Protein AF-W4N8W8-F1 (afdb_monomer_lite)

Radius of gyration: 23.28 Å; chains: 1; bounding box: 46×25×73 Å

Sequence (102 aa):
MKEYFRYYTPVLVLMGISLLLFLAGAGLEILFKEVWNNITGLEMDDMGGYTFLFSAPLIMMGALSGFLLRRASLLLLIISGFVFCIMTLTRLYKRHRNRNGR

Foldseek 3Di:
DVVVCVVCVVLVVLLVQLVVLQVVLVVLLVVLVVVVVVLVPDDPDPVSVVCCVVVVVVSVVSNVSSVVSNVVSVVSNVVSVVVVVVVVVVVVVVVVVVVVVD

Organism: NCBI:txid1435051

pLDDT: mean 79.39, std 9.06, range [47.78, 90.31]

Secondary structure (DSSP, 8-state):
-HHHHHHHHHHHHHHHHHHHHHHHHHHHHHHHHHHHHHHHTS--SHHHHHHHHHHHHHHHHHHHHHHHHHHHHHHHHHHHHHHHHHHHHHHHHHHHHHHHT-

Structure (mmCIF, N/CA/C/O backbone):
data_AF-W4N8W8-F1
#
_entry.id   AF-W4N8W8-F1
#
loop_
_atom_site.group_PDB
_atom_site.id
_atom_site.type_symbol
_atom_site.label_atom_id
_atom_site.label_alt_id
_atom_site.label_comp_id
_atom_site.label_asym_id
_atom_site.label_entity_id
_atom_site.label_seq_id
_atom_site.pdbx_PDB_ins_code
_atom_site.Cartn_x
_atom_site.Cartn_y
_atom_site.Cartn_z
_atom_site.occupancy
_atom_site.B_iso_or_equiv
_atom_site.auth_seq_id
_atom_site.auth_comp_id
_atom_site.auth_asym_id
_atom_site.auth_atom_id
_atom_site.pdbx_PDB_model_num
ATOM 1 N N . MET A 1 1 ? -21.878 -15.364 20.191 1.00 51.84 1 MET A N 1
ATOM 2 C CA . MET A 1 1 ? -20.808 -15.227 19.168 1.00 51.84 1 MET A CA 1
ATOM 3 C C . MET A 1 1 ? -21.178 -14.308 17.996 1.00 51.84 1 MET A C 1
ATOM 5 O O . MET A 1 1 ? -20.332 -13.507 17.622 1.00 51.84 1 MET A O 1
ATOM 9 N N . LYS A 1 2 ? -22.405 -14.345 17.443 1.00 55.34 2 LYS A N 1
ATOM 10 C CA . LYS A 1 2 ? -22.806 -13.516 16.277 1.00 55.34 2 LYS A CA 1
ATOM 11 C C . LYS A 1 2 ? -22.628 -11.993 16.447 1.00 55.34 2 LYS A C 1
ATOM 13 O O . LYS A 1 2 ? -22.176 -11.338 15.514 1.00 55.34 2 LYS A O 1
ATOM 18 N N . GLU A 1 3 ? -22.912 -11.429 17.623 1.00 60.69 3 GLU A N 1
ATOM 19 C CA . GLU A 1 3 ? -22.753 -9.978 17.859 1.00 60.69 3 GLU A CA 1
ATOM 20 C C . GLU A 1 3 ? -21.293 -9.509 17.881 1.00 60.69 3 GLU A C 1
ATOM 22 O O . GLU A 1 3 ? -20.995 -8.382 17.493 1.00 60.69 3 GLU A O 1
ATOM 27 N N . TYR A 1 4 ? -20.364 -10.374 18.298 1.00 60.09 4 TYR A N 1
ATOM 28 C CA . TYR A 1 4 ? -18.936 -10.051 18.300 1.00 60.09 4 TYR A CA 1
ATOM 29 C C . TYR A 1 4 ? -18.415 -9.932 16.873 1.00 60.09 4 TYR A C 1
ATOM 31 O O . TYR A 1 4 ? -17.726 -8.967 16.554 1.00 60.09 4 TYR A O 1
ATOM 39 N N . PHE A 1 5 ? -18.803 -10.872 16.010 1.00 61.59 5 PHE A N 1
ATOM 40 C CA . PHE A 1 5 ? -18.374 -10.892 14.618 1.00 61.59 5 PHE A CA 1
ATOM 41 C C . PHE A 1 5 ? -18.802 -9.617 13.895 1.00 61.59 5 PHE A C 1
ATOM 43 O O . PHE A 1 5 ? -17.964 -8.932 13.319 1.00 61.59 5 PHE A O 1
ATOM 50 N N . ARG A 1 6 ? -20.078 -9.233 14.024 1.00 68.50 6 ARG A N 1
ATOM 51 C CA . ARG A 1 6 ? -20.644 -8.049 13.359 1.00 68.50 6 ARG A CA 1
ATOM 52 C C . ARG A 1 6 ? -19.987 -6.735 13.801 1.00 68.50 6 ARG A C 1
ATOM 54 O O . ARG A 1 6 ? -19.859 -5.820 12.999 1.00 68.50 6 ARG A O 1
ATOM 61 N N . TYR A 1 7 ? -19.533 -6.662 15.053 1.00 69.94 7 TYR A N 1
ATOM 62 C CA . TYR A 1 7 ? -18.902 -5.465 15.614 1.00 69.94 7 TYR A CA 1
ATOM 63 C C . TYR A 1 7 ? -17.435 -5.291 15.186 1.00 69.94 7 TYR A C 1
ATOM 65 O O . TYR A 1 7 ? -16.992 -4.167 14.976 1.00 69.94 7 TYR A O 1
ATOM 73 N N . TYR A 1 8 ? -16.687 -6.390 15.018 1.00 77.44 8 TYR A N 1
ATOM 74 C CA . TYR A 1 8 ? -15.294 -6.356 14.538 1.00 77.44 8 TYR A CA 1
ATOM 75 C C . TYR A 1 8 ? -15.161 -6.502 13.015 1.00 77.44 8 TYR A C 1
ATOM 77 O O . TYR A 1 8 ? -14.086 -6.250 12.478 1.00 77.44 8 TYR A O 1
ATOM 85 N N . THR A 1 9 ? -16.247 -6.849 12.311 1.00 81.69 9 THR A N 1
ATOM 86 C CA . THR A 1 9 ? -16.294 -6.908 10.838 1.00 81.69 9 THR A CA 1
ATOM 87 C C . THR A 1 9 ? -15.697 -5.658 10.173 1.00 81.69 9 THR A C 1
ATOM 89 O O . THR A 1 9 ? -14.838 -5.835 9.316 1.00 81.69 9 THR A O 1
ATOM 92 N N . PRO A 1 10 ? -16.047 -4.409 10.552 1.00 80.88 10 PRO A N 1
ATOM 93 C CA . PRO A 1 10 ? -15.467 -3.230 9.902 1.00 80.88 10 PRO A CA 1
ATOM 94 C C . PRO A 1 10 ? -13.949 -3.111 10.103 1.00 80.88 10 PRO A C 1
ATOM 96 O O . PRO A 1 10 ? -13.249 -2.701 9.185 1.00 80.88 10 PRO A O 1
ATOM 99 N N . VAL A 1 11 ? -13.420 -3.515 11.264 1.00 83.31 11 VAL A N 1
ATOM 100 C CA . VAL A 1 11 ? -11.971 -3.508 11.536 1.00 83.31 11 VAL A CA 1
ATOM 101 C C . VAL A 1 11 ? -11.257 -4.557 10.684 1.00 83.31 11 VAL A C 1
ATOM 103 O O . VAL A 1 11 ? -10.226 -4.265 10.087 1.00 83.31 11 VAL A O 1
ATOM 106 N N . LEU A 1 12 ? -11.829 -5.760 10.578 1.00 83.44 12 LEU A N 1
ATOM 107 C CA . LEU A 1 12 ? -11.312 -6.830 9.719 1.00 83.44 12 LEU A CA 1
ATOM 108 C C . LEU A 1 12 ? -11.323 -6.432 8.240 1.00 83.44 12 LEU A C 1
ATOM 110 O O . LEU A 1 12 ? -10.348 -6.677 7.535 1.00 83.44 12 LEU A O 1
ATOM 114 N N . VAL A 1 13 ? -12.392 -5.779 7.780 1.00 87.00 13 VAL A N 1
ATOM 115 C CA . VAL A 1 13 ? -12.491 -5.260 6.409 1.00 87.00 13 VAL A CA 1
ATOM 116 C C . VAL A 1 13 ? -11.441 -4.176 6.165 1.00 87.00 13 VAL A C 1
ATOM 118 O O . VAL A 1 13 ? -10.748 -4.233 5.156 1.00 87.00 13 VAL A O 1
ATOM 121 N N . LEU A 1 14 ? -11.257 -3.236 7.097 1.00 85.38 14 LEU A N 1
ATOM 122 C CA . LEU A 1 14 ? -10.220 -2.201 6.995 1.00 85.38 14 LEU A CA 1
ATOM 123 C C . LEU A 1 14 ? -8.806 -2.791 6.972 1.00 85.38 14 LEU A C 1
ATOM 125 O O . LEU A 1 14 ? -7.988 -2.355 6.165 1.00 85.38 14 LEU A O 1
ATOM 129 N N . MET A 1 15 ? -8.525 -3.800 7.803 1.00 86.12 15 MET A N 1
ATOM 130 C CA . MET A 1 15 ? -7.255 -4.527 7.745 1.00 86.12 15 MET A CA 1
ATOM 131 C C . MET A 1 15 ? -7.070 -5.232 6.401 1.00 86.12 15 MET A C 1
ATOM 133 O O . MET A 1 15 ? -5.991 -5.148 5.824 1.00 86.12 15 MET A O 1
ATOM 137 N N . GLY A 1 16 ? -8.111 -5.888 5.882 1.00 87.62 16 GLY A N 1
ATOM 138 C CA . GLY A 1 16 ? -8.066 -6.545 4.576 1.00 87.62 16 GLY A CA 1
ATOM 139 C C . GLY A 1 16 ? -7.789 -5.560 3.439 1.00 87.62 16 GLY A C 1
ATOM 140 O O . GLY A 1 16 ? -6.905 -5.796 2.621 1.00 87.62 16 GLY A O 1
ATOM 141 N N . ILE A 1 17 ? -8.483 -4.420 3.423 1.00 88.38 17 ILE A N 1
ATOM 142 C CA . ILE A 1 17 ? -8.264 -3.351 2.439 1.00 88.38 17 ILE A CA 1
ATOM 143 C C . ILE A 1 17 ? -6.846 -2.783 2.565 1.00 88.38 17 ILE A C 1
ATOM 145 O O . ILE A 1 17 ? -6.164 -2.623 1.557 1.00 88.38 17 ILE A O 1
ATOM 149 N N . SER A 1 18 ? -6.376 -2.516 3.788 1.00 87.62 18 SER A N 1
ATOM 150 C CA . SER A 1 18 ? -5.004 -2.057 4.037 1.00 87.62 18 SER A CA 1
ATOM 151 C C . SER A 1 18 ? -3.979 -3.053 3.486 1.00 87.62 18 SER A C 1
ATOM 153 O O . SER A 1 18 ? -3.069 -2.652 2.765 1.00 87.62 18 SER A O 1
ATOM 155 N N . LEU A 1 19 ? -4.169 -4.352 3.730 1.00 89.44 19 LEU A N 1
ATOM 156 C CA . LEU A 1 19 ? -3.284 -5.400 3.226 1.00 89.44 19 LEU A CA 1
ATOM 157 C C . LEU A 1 19 ? -3.268 -5.452 1.690 1.00 89.44 19 LEU A C 1
ATOM 159 O O . LEU A 1 19 ? -2.198 -5.538 1.095 1.00 89.44 19 LEU A O 1
ATOM 163 N N . LEU A 1 20 ? -4.436 -5.359 1.047 1.00 88.75 20 LEU A N 1
ATOM 164 C CA . LEU A 1 20 ? -4.544 -5.339 -0.415 1.00 88.75 20 LEU A CA 1
ATOM 165 C C . LEU A 1 20 ? -3.858 -4.112 -1.021 1.00 88.75 20 LEU A C 1
ATOM 167 O O . LEU A 1 20 ? -3.114 -4.246 -1.988 1.00 88.75 20 LEU A O 1
ATOM 171 N N . LEU A 1 21 ? -4.060 -2.930 -0.436 1.00 87.44 21 LEU A N 1
ATOM 172 C CA . LEU A 1 21 ? -3.400 -1.698 -0.874 1.00 87.44 21 LEU A CA 1
ATOM 173 C C . LEU A 1 21 ? -1.884 -1.766 -0.678 1.00 87.44 21 LEU A C 1
ATOM 175 O O . LEU A 1 21 ? -1.135 -1.310 -1.539 1.00 87.44 21 LEU A O 1
ATOM 179 N N . PHE A 1 22 ? -1.428 -2.358 0.427 1.00 88.62 22 PHE A N 1
ATOM 180 C CA . PHE A 1 22 ? -0.008 -2.575 0.680 1.00 88.62 22 PHE A CA 1
ATOM 181 C C . PHE A 1 22 ? 0.601 -3.519 -0.360 1.00 88.62 22 PHE A C 1
ATOM 183 O O . PHE A 1 22 ? 1.659 -3.220 -0.909 1.00 88.62 22 PHE A O 1
ATOM 190 N N . LEU A 1 23 ? -0.078 -4.629 -0.663 1.00 90.31 23 LEU A N 1
ATOM 191 C CA . LEU A 1 23 ? 0.376 -5.612 -1.644 1.00 90.31 23 LEU A CA 1
ATOM 192 C C . LEU A 1 23 ? 0.394 -5.024 -3.062 1.00 90.31 23 LEU A C 1
ATOM 194 O O . LEU A 1 23 ? 1.369 -5.206 -3.783 1.00 90.31 23 LEU A O 1
ATOM 198 N N . ALA A 1 24 ? -0.639 -4.263 -3.434 1.00 87.25 24 ALA A N 1
ATOM 199 C CA . ALA A 1 24 ? -0.695 -3.548 -4.705 1.00 87.25 24 ALA A CA 1
ATOM 200 C C . ALA A 1 24 ? 0.419 -2.495 -4.817 1.00 87.25 24 ALA A C 1
ATOM 202 O O . ALA A 1 24 ? 1.104 -2.435 -5.834 1.00 87.25 24 ALA A O 1
ATOM 203 N N . GLY A 1 25 ? 0.643 -1.704 -3.762 1.00 85.94 25 GLY A N 1
ATOM 204 C CA . GLY A 1 25 ? 1.714 -0.708 -3.719 1.00 85.94 25 GLY A CA 1
ATOM 205 C C . GLY A 1 25 ? 3.107 -1.333 -3.813 1.00 85.94 25 GLY A C 1
ATOM 206 O O . GLY A 1 25 ? 3.929 -0.878 -4.603 1.00 85.94 25 GLY A O 1
ATOM 207 N N . ALA A 1 26 ? 3.356 -2.416 -3.071 1.00 85.25 26 ALA A N 1
ATOM 208 C CA . ALA A 1 26 ? 4.617 -3.155 -3.128 1.00 85.25 26 ALA A CA 1
ATOM 209 C C . ALA A 1 26 ? 4.835 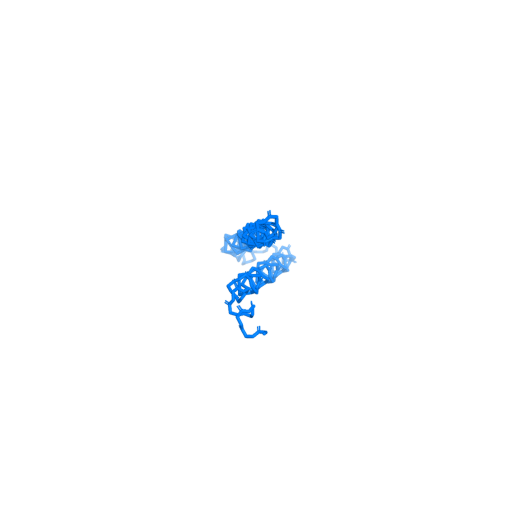-3.827 -4.495 1.00 85.25 26 ALA A C 1
ATOM 211 O O . ALA A 1 26 ? 5.941 -3.784 -5.028 1.00 85.25 26 ALA A O 1
ATOM 212 N N . GLY A 1 27 ? 3.784 -4.406 -5.084 1.00 87.31 27 GLY A N 1
ATOM 213 C CA . GLY A 1 27 ? 3.835 -4.991 -6.423 1.00 87.31 27 GLY A CA 1
ATOM 214 C C . GLY A 1 27 ? 4.152 -3.952 -7.498 1.00 87.31 27 GLY A C 1
ATOM 215 O O . GLY A 1 27 ? 5.006 -4.195 -8.344 1.00 87.31 27 GLY A O 1
ATOM 216 N N . LEU A 1 28 ? 3.535 -2.768 -7.418 1.00 86.69 28 LEU A N 1
ATOM 217 C CA . LEU A 1 28 ? 3.837 -1.632 -8.293 1.00 86.69 28 LEU A CA 1
ATOM 218 C C . LEU A 1 28 ? 5.286 -1.158 -8.143 1.00 86.69 28 LEU A C 1
ATOM 220 O O . LEU A 1 28 ? 5.959 -0.969 -9.151 1.00 86.69 28 LEU A O 1
ATOM 224 N N . GLU A 1 29 ? 5.788 -0.998 -6.914 1.00 83.31 29 GLU A N 1
ATOM 225 C CA . GLU A 1 29 ? 7.189 -0.615 -6.674 1.00 83.31 29 GLU A CA 1
ATOM 226 C C . GLU A 1 29 ? 8.171 -1.615 -7.306 1.00 83.31 29 GLU A C 1
ATOM 228 O O . GLU A 1 29 ? 9.139 -1.196 -7.940 1.00 83.31 29 GLU A O 1
ATOM 233 N N . ILE A 1 30 ? 7.925 -2.923 -7.165 1.00 86.19 30 ILE A N 1
ATOM 234 C CA . ILE A 1 30 ? 8.778 -3.972 -7.748 1.00 86.19 30 ILE A CA 1
ATOM 235 C C . ILE A 1 30 ? 8.707 -3.936 -9.275 1.00 86.19 30 ILE A C 1
ATOM 237 O O . ILE A 1 30 ? 9.750 -3.874 -9.923 1.00 86.19 30 ILE A O 1
ATOM 241 N N . LEU A 1 31 ? 7.496 -3.909 -9.839 1.00 86.56 31 LEU A N 1
ATOM 242 C CA . LEU A 1 31 ? 7.274 -3.899 -11.284 1.00 86.56 31 LEU A CA 1
ATOM 243 C C . LEU A 1 31 ? 7.966 -2.699 -11.936 1.00 86.56 31 LEU A C 1
ATOM 245 O O . LEU A 1 31 ? 8.716 -2.854 -12.893 1.00 86.56 31 LEU A O 1
ATOM 249 N N . PHE A 1 32 ? 7.769 -1.496 -11.395 1.00 83.94 32 PHE A N 1
ATOM 250 C CA . PHE A 1 32 ? 8.377 -0.292 -11.955 1.00 83.94 32 PHE A CA 1
ATOM 251 C C . PHE A 1 32 ? 9.889 -0.239 -11.755 1.00 83.94 32 PHE A C 1
ATOM 253 O O . PHE A 1 32 ? 10.589 0.280 -12.622 1.00 83.94 32 PHE A O 1
ATOM 260 N N . LYS A 1 33 ? 10.412 -0.807 -10.665 1.00 83.56 33 LYS A N 1
ATOM 261 C CA . LYS A 1 33 ? 11.857 -0.944 -10.466 1.00 83.56 33 LYS A CA 1
ATOM 262 C C . LYS A 1 33 ? 12.482 -1.902 -11.480 1.00 83.56 33 LYS A C 1
ATOM 264 O O . LYS A 1 33 ? 13.564 -1.624 -11.986 1.00 83.56 33 LYS A O 1
ATOM 269 N N . GLU A 1 34 ? 11.810 -3.004 -11.788 1.00 85.19 34 GLU A N 1
ATOM 270 C CA . GLU A 1 34 ? 12.265 -3.980 -12.778 1.00 85.19 34 GLU A CA 1
ATOM 271 C C . GLU A 1 34 ? 12.189 -3.419 -14.203 1.00 85.19 34 GLU A C 1
ATOM 273 O O . GLU A 1 34 ? 13.160 -3.504 -14.954 1.00 85.19 34 GLU A O 1
ATOM 278 N N . VAL A 1 35 ? 11.088 -2.740 -14.541 1.00 83.25 35 VAL A N 1
ATOM 279 C CA . VAL A 1 35 ? 10.945 -2.025 -15.816 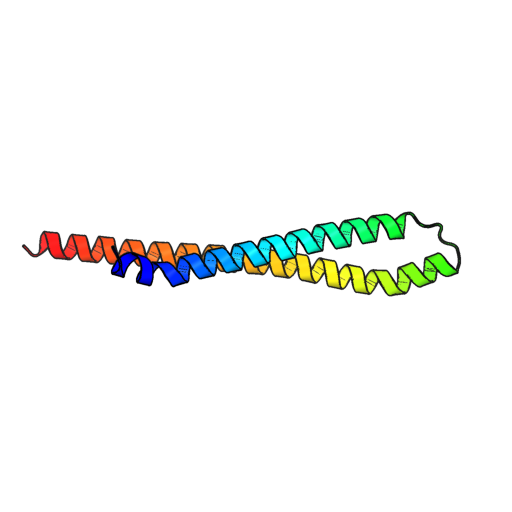1.00 83.25 35 VAL A CA 1
ATOM 280 C C . VAL A 1 35 ? 12.020 -0.944 -15.948 1.00 83.25 35 VAL A C 1
ATOM 282 O O . VAL A 1 35 ? 12.654 -0.856 -16.994 1.00 83.25 35 VAL A O 1
ATOM 285 N N . TRP A 1 36 ? 12.287 -0.164 -14.896 1.00 80.50 36 TRP A N 1
ATOM 286 C CA . TRP A 1 36 ? 13.371 0.821 -14.904 1.00 80.50 36 TRP A CA 1
ATOM 287 C C . TRP A 1 36 ? 14.723 0.173 -15.207 1.00 80.50 36 TRP A C 1
ATOM 289 O O . TRP A 1 36 ? 15.429 0.630 -16.100 1.00 80.50 36 TRP A O 1
ATOM 299 N N . ASN A 1 37 ? 15.047 -0.917 -14.508 1.00 82.19 37 ASN A N 1
ATOM 300 C CA . ASN A 1 37 ? 16.318 -1.616 -14.662 1.00 82.19 37 ASN A CA 1
ATOM 301 C C . ASN A 1 37 ? 16.512 -2.162 -16.088 1.00 82.19 37 ASN A C 1
ATOM 303 O O . ASN A 1 37 ? 17.605 -2.060 -16.644 1.00 82.19 37 ASN A O 1
ATOM 307 N N . ASN A 1 38 ? 15.439 -2.678 -16.697 1.00 81.50 38 ASN A N 1
ATOM 308 C CA . ASN A 1 38 ? 15.451 -3.142 -18.085 1.00 81.50 38 ASN A CA 1
ATOM 309 C C . ASN A 1 38 ? 15.684 -2.002 -19.082 1.00 81.50 38 ASN A C 1
ATOM 311 O O . ASN A 1 38 ? 16.455 -2.173 -20.019 1.00 81.50 38 ASN A O 1
ATOM 315 N N . ILE A 1 39 ? 15.058 -0.837 -18.885 1.00 75.50 39 ILE A N 1
ATOM 316 C CA . ILE A 1 39 ? 15.220 0.293 -19.814 1.00 75.50 39 ILE A CA 1
ATOM 317 C C . ILE A 1 39 ? 16.601 0.943 -19.653 1.00 75.50 39 ILE A C 1
ATOM 319 O O . ILE A 1 39 ? 17.213 1.317 -20.647 1.00 75.50 39 ILE A O 1
ATOM 323 N N . THR A 1 40 ? 17.143 1.030 -18.434 1.00 71.50 40 THR A N 1
ATOM 324 C CA . THR A 1 40 ? 18.504 1.556 -18.213 1.00 71.50 40 THR A CA 1
ATOM 325 C C . THR A 1 40 ? 19.614 0.665 -18.771 1.00 71.50 40 THR A C 1
ATOM 327 O O . THR A 1 40 ? 20.740 1.132 -18.905 1.00 71.50 40 THR A O 1
ATOM 330 N N . GLY A 1 41 ? 19.318 -0.607 -19.053 1.00 72.62 41 GLY A N 1
ATOM 331 C CA . GLY A 1 41 ? 20.266 -1.555 -19.641 1.00 72.62 41 GLY A CA 1
ATOM 332 C C . GLY A 1 41 ? 20.314 -1.544 -21.172 1.00 72.62 41 GLY A C 1
ATOM 333 O O . GLY A 1 41 ? 21.116 -2.279 -21.740 1.00 72.62 41 GLY A O 1
ATOM 334 N N . LEU A 1 42 ? 19.461 -0.758 -21.836 1.00 69.12 42 LEU A N 1
ATOM 335 C CA . LEU A 1 42 ? 19.453 -0.627 -23.295 1.00 69.12 42 LEU A CA 1
ATOM 336 C C . LEU A 1 42 ? 20.590 0.293 -23.763 1.00 69.12 42 LEU A C 1
ATOM 338 O O . LEU A 1 42 ? 20.927 1.266 -23.083 1.00 69.12 42 LEU A O 1
ATOM 342 N N . GLU A 1 43 ? 21.172 -0.007 -24.928 1.00 66.94 43 GLU A N 1
ATOM 343 C CA . GLU A 1 43 ? 22.103 0.912 -25.586 1.00 66.94 43 GLU A CA 1
ATOM 344 C C . GLU A 1 43 ? 21.389 2.246 -25.885 1.00 66.94 43 GLU A C 1
ATOM 346 O O . GLU A 1 43 ? 20.197 2.306 -26.198 1.00 66.94 43 GLU A O 1
ATOM 351 N N . MET A 1 44 ? 22.113 3.347 -25.670 1.00 67.31 44 MET A N 1
ATOM 352 C CA . MET A 1 44 ? 21.615 4.715 -25.849 1.00 67.31 44 MET A CA 1
ATOM 353 C C . MET A 1 44 ? 21.862 5.184 -27.285 1.00 67.31 44 MET A C 1
ATOM 355 O O . MET A 1 44 ? 22.490 6.210 -27.528 1.00 67.31 44 MET A O 1
ATOM 359 N N . ASP A 1 45 ? 21.405 4.400 -28.246 1.00 68.69 45 ASP A N 1
ATOM 360 C CA . ASP A 1 45 ? 21.226 4.799 -29.633 1.00 68.69 45 ASP A CA 1
ATOM 361 C C . ASP A 1 45 ? 19.954 5.658 -29.769 1.00 68.69 45 ASP A C 1
ATOM 363 O O . ASP A 1 45 ? 19.113 5.694 -28.866 1.00 68.69 45 ASP A O 1
ATOM 367 N N . ASP A 1 46 ? 19.814 6.405 -30.872 1.00 67.19 46 ASP A N 1
ATOM 368 C CA . ASP A 1 46 ? 18.791 7.458 -31.014 1.00 67.19 46 ASP A CA 1
ATOM 369 C C . ASP A 1 46 ? 17.376 6.974 -30.640 1.00 67.19 46 ASP A C 1
ATOM 371 O O . ASP A 1 46 ? 16.633 7.687 -29.967 1.00 67.19 46 ASP A O 1
ATOM 375 N N . MET A 1 47 ? 17.013 5.729 -30.978 1.00 66.31 47 MET A N 1
ATOM 376 C CA . MET A 1 47 ? 15.729 5.135 -30.579 1.00 66.31 47 MET A CA 1
ATOM 377 C C . MET A 1 47 ? 15.639 4.795 -29.081 1.00 66.31 47 MET A C 1
ATOM 379 O O . MET A 1 47 ? 14.591 5.022 -28.467 1.00 66.31 47 MET A O 1
ATOM 383 N N . GLY A 1 48 ? 16.713 4.300 -28.462 1.00 68.19 48 GLY A N 1
ATOM 384 C CA . GLY A 1 48 ? 16.784 4.030 -27.022 1.00 68.19 48 GLY A CA 1
ATOM 385 C C . GLY A 1 48 ? 16.610 5.299 -26.181 1.00 68.19 48 GLY A C 1
ATOM 386 O O . GLY A 1 48 ? 15.844 5.305 -25.212 1.00 68.19 48 GLY A O 1
ATOM 387 N N . GLY A 1 49 ? 17.207 6.413 -26.622 1.00 73.56 49 GLY A N 1
ATOM 388 C CA . GLY A 1 49 ? 17.094 7.719 -25.965 1.00 73.56 49 GLY A CA 1
ATOM 389 C C . GLY A 1 49 ? 15.664 8.276 -25.938 1.00 73.56 49 GLY A C 1
ATOM 390 O O . GLY A 1 49 ? 15.196 8.736 -24.892 1.00 73.56 49 GLY A O 1
ATOM 391 N N . TYR A 1 50 ? 14.924 8.181 -27.052 1.00 73.75 50 TYR A N 1
ATOM 392 C CA . TYR A 1 50 ? 13.507 8.576 -27.081 1.00 73.75 50 TYR A CA 1
ATOM 393 C C . TYR A 1 50 ? 12.649 7.684 -26.189 1.00 73.75 50 TYR A C 1
ATOM 395 O O . TYR A 1 50 ? 11.795 8.180 -25.453 1.00 73.75 50 TYR A O 1
ATOM 403 N N . THR A 1 51 ? 12.893 6.374 -26.219 1.00 71.31 51 THR A N 1
ATOM 404 C CA . THR A 1 51 ? 12.131 5.425 -25.404 1.00 71.31 51 THR A CA 1
ATOM 405 C C . THR A 1 51 ? 12.291 5.755 -23.919 1.00 71.31 51 THR A C 1
ATOM 407 O O . THR A 1 51 ? 11.288 5.858 -23.217 1.00 71.31 51 THR A O 1
ATOM 410 N N . PHE A 1 52 ? 13.516 6.059 -23.474 1.00 75.56 52 PHE A N 1
ATOM 411 C CA . PHE A 1 52 ? 13.811 6.491 -22.107 1.00 75.56 52 PHE A CA 1
ATOM 412 C C . PHE A 1 52 ? 13.121 7.813 -21.728 1.00 75.56 52 PHE A C 1
ATOM 414 O O . PHE 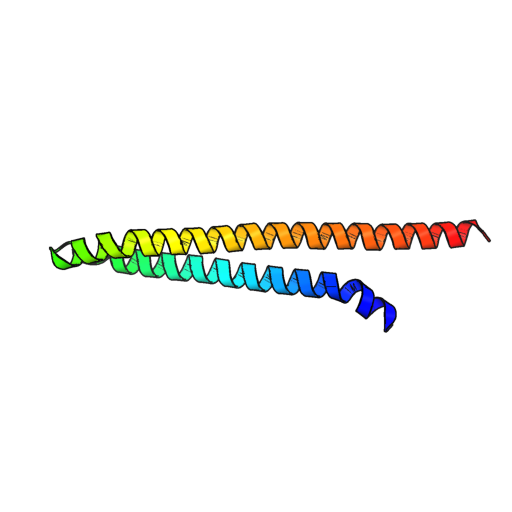A 1 52 ? 12.528 7.913 -20.653 1.00 75.56 52 PHE A O 1
ATOM 421 N N . LEU A 1 53 ? 13.140 8.820 -22.610 1.00 79.25 53 LEU A N 1
ATOM 422 C CA . LEU A 1 53 ? 12.523 10.134 -22.367 1.00 79.25 53 LEU A CA 1
ATOM 423 C C . LEU A 1 53 ? 11.006 10.063 -22.147 1.00 79.25 53 LEU A C 1
ATOM 425 O O . LEU A 1 53 ? 10.477 10.785 -21.301 1.00 79.25 53 LEU A O 1
ATOM 429 N N . PHE A 1 54 ? 10.304 9.199 -22.884 1.00 79.00 54 PHE A N 1
ATOM 430 C CA . PHE A 1 54 ? 8.851 9.047 -22.756 1.00 79.00 54 PHE A CA 1
ATOM 431 C C . PHE A 1 54 ? 8.445 8.034 -21.679 1.00 79.00 54 PHE A C 1
ATOM 433 O O . PHE A 1 54 ? 7.407 8.210 -21.035 1.00 79.00 54 PHE A O 1
ATOM 440 N N . SER A 1 55 ? 9.249 6.995 -21.435 1.00 78.19 55 SER A N 1
ATOM 441 C CA . SER A 1 55 ? 8.946 5.980 -20.422 1.00 78.19 55 SER A CA 1
ATOM 442 C C . SER A 1 55 ? 9.308 6.431 -19.008 1.00 78.19 55 SER A C 1
ATOM 444 O O . SER A 1 55 ? 8.608 6.069 -18.063 1.00 78.19 55 SER A O 1
ATOM 446 N N . ALA A 1 56 ? 10.364 7.233 -18.831 1.00 79.56 56 ALA A N 1
ATOM 447 C CA . ALA A 1 56 ? 10.826 7.661 -17.512 1.00 79.56 56 ALA A CA 1
ATOM 448 C C . ALA A 1 56 ? 9.765 8.437 -16.704 1.00 79.56 56 ALA A C 1
ATOM 450 O O . ALA A 1 56 ? 9.562 8.090 -15.538 1.00 79.56 56 ALA A O 1
ATOM 451 N N . PRO A 1 57 ? 9.016 9.406 -17.273 1.00 82.69 57 PRO A N 1
ATOM 452 C CA . PRO A 1 57 ? 7.918 10.062 -16.564 1.00 82.69 57 PRO A CA 1
ATOM 453 C C . PRO A 1 57 ? 6.817 9.078 -16.162 1.00 82.69 57 PRO A C 1
ATOM 455 O O . PRO A 1 57 ? 6.296 9.155 -15.050 1.00 82.69 57 PRO A O 1
ATOM 458 N N . LEU A 1 58 ? 6.488 8.127 -17.041 1.00 83.06 58 LEU A N 1
ATOM 459 C CA . LEU A 1 58 ? 5.463 7.115 -16.791 1.00 83.06 58 LEU A CA 1
ATOM 460 C C . LEU A 1 58 ? 5.869 6.184 -15.638 1.00 83.06 58 LEU A C 1
ATOM 462 O O . LEU A 1 58 ? 5.072 5.908 -14.743 1.00 83.06 58 LEU A O 1
ATOM 466 N N . ILE A 1 59 ? 7.132 5.754 -15.627 1.00 82.94 59 ILE A N 1
ATOM 467 C CA . ILE A 1 59 ? 7.715 4.917 -14.575 1.00 82.94 59 ILE A CA 1
ATOM 468 C C . ILE A 1 59 ? 7.803 5.678 -13.256 1.00 82.94 59 ILE A C 1
ATOM 470 O O . ILE A 1 59 ? 7.473 5.128 -12.208 1.00 82.94 59 ILE A O 1
ATOM 474 N N . MET A 1 60 ? 8.189 6.954 -13.295 1.00 83.44 60 MET A N 1
ATOM 475 C CA . MET A 1 60 ? 8.250 7.806 -12.110 1.00 83.44 60 MET A CA 1
ATOM 476 C C . MET A 1 60 ? 6.861 8.003 -11.492 1.00 83.44 60 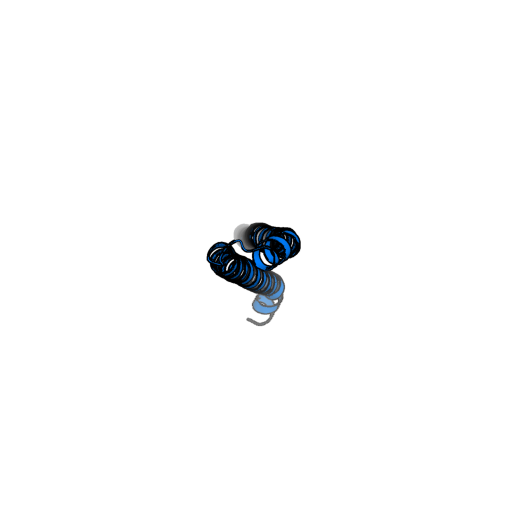MET A C 1
ATOM 478 O O . MET A 1 60 ? 6.708 7.867 -10.278 1.00 83.44 60 MET A O 1
ATOM 482 N N . MET A 1 61 ? 5.833 8.249 -12.310 1.00 85.88 61 MET A N 1
ATOM 483 C CA . MET A 1 61 ? 4.441 8.316 -11.848 1.00 85.88 61 MET A CA 1
ATOM 484 C C . MET A 1 61 ? 3.974 6.977 -11.268 1.00 85.88 61 MET A C 1
ATOM 486 O O . MET A 1 61 ? 3.331 6.940 -10.217 1.00 85.88 61 MET A O 1
ATOM 490 N N . GLY A 1 62 ? 4.358 5.873 -11.908 1.00 83.12 62 GLY A N 1
ATOM 491 C CA . GLY A 1 62 ? 4.132 4.519 -11.421 1.00 83.12 62 GLY A CA 1
ATOM 492 C C . GLY A 1 62 ? 4.734 4.262 -10.039 1.00 83.12 62 GLY A C 1
ATOM 493 O O . GLY A 1 62 ? 4.026 3.860 -9.114 1.00 83.12 62 GLY A O 1
ATOM 494 N N . ALA A 1 63 ? 6.016 4.572 -9.861 1.00 82.56 63 ALA A N 1
ATOM 495 C CA . ALA A 1 63 ? 6.717 4.431 -8.589 1.00 82.56 63 ALA A CA 1
ATOM 496 C C . ALA A 1 63 ? 6.121 5.333 -7.493 1.00 82.56 63 ALA A C 1
ATOM 498 O O . ALA A 1 63 ? 5.915 4.881 -6.366 1.00 82.56 63 ALA A O 1
ATOM 499 N N . LEU A 1 64 ? 5.768 6.582 -7.825 1.00 86.38 64 LEU A N 1
ATOM 500 C CA . LEU A 1 64 ? 5.076 7.494 -6.908 1.00 86.38 64 LEU A CA 1
ATOM 501 C C . LEU A 1 64 ? 3.721 6.933 -6.468 1.00 86.38 64 LEU A C 1
ATOM 503 O O . LEU A 1 64 ? 3.390 6.991 -5.283 1.00 86.38 64 LEU A O 1
ATOM 507 N N . SER A 1 65 ? 2.953 6.352 -7.392 1.00 84.50 65 SER A N 1
ATOM 508 C CA . SER A 1 65 ? 1.669 5.727 -7.067 1.00 84.50 65 SER A CA 1
ATOM 509 C C . SER A 1 65 ? 1.836 4.536 -6.114 1.00 84.50 65 SER A C 1
ATOM 511 O O . SER A 1 65 ? 1.105 4.443 -5.125 1.00 84.50 65 SER A O 1
ATOM 513 N N . GLY A 1 66 ? 2.849 3.688 -6.333 1.00 84.69 66 GLY A N 1
ATOM 514 C CA . GLY A 1 66 ? 3.184 2.571 -5.446 1.00 84.69 66 GLY A CA 1
ATOM 515 C C . GLY A 1 66 ? 3.572 3.041 -4.042 1.00 84.69 66 GLY A C 1
ATOM 516 O O . GLY A 1 66 ? 3.033 2.551 -3.044 1.00 84.69 66 GLY A O 1
ATOM 517 N N . PHE A 1 67 ? 4.416 4.073 -3.957 1.00 84.38 67 PHE A N 1
ATOM 518 C CA . PHE A 1 67 ? 4.815 4.681 -2.689 1.00 84.38 67 PHE A CA 1
ATOM 519 C C . PHE A 1 67 ? 3.623 5.284 -1.929 1.00 84.38 67 PHE A C 1
ATOM 521 O O . PHE A 1 67 ? 3.474 5.074 -0.721 1.00 84.38 67 PHE A O 1
ATOM 528 N N . LEU A 1 68 ? 2.739 6.005 -2.627 1.00 88.31 68 LEU A N 1
ATOM 529 C CA . LEU A 1 68 ? 1.527 6.590 -2.049 1.00 88.31 68 LEU A CA 1
ATOM 530 C C . LEU A 1 68 ? 0.563 5.513 -1.538 1.00 88.31 68 LEU A C 1
ATOM 532 O O . LEU A 1 68 ? 0.077 5.626 -0.413 1.00 88.31 68 LEU A O 1
ATOM 536 N N . LEU A 1 69 ? 0.337 4.445 -2.309 1.00 85.81 69 LEU A N 1
ATOM 537 C CA . LEU A 1 69 ? -0.474 3.291 -1.900 1.00 85.81 69 LEU A CA 1
ATOM 538 C C . LEU A 1 69 ? 0.078 2.640 -0.629 1.00 85.81 69 LEU A C 1
ATOM 540 O O . LEU A 1 69 ? -0.666 2.353 0.314 1.00 85.81 69 LEU A O 1
ATOM 544 N N . ARG A 1 70 ? 1.401 2.478 -0.551 1.00 83.94 70 ARG A N 1
ATOM 545 C CA . ARG A 1 70 ? 2.072 1.923 0.623 1.00 83.94 70 ARG A CA 1
ATOM 546 C C . ARG A 1 70 ? 1.932 2.834 1.843 1.00 83.94 70 ARG A C 1
ATOM 548 O O . ARG A 1 70 ? 1.591 2.359 2.924 1.00 83.94 70 ARG A O 1
ATOM 555 N N . ARG A 1 71 ? 2.104 4.148 1.691 1.00 85.38 71 ARG A N 1
ATOM 556 C CA . ARG A 1 71 ? 1.879 5.120 2.779 1.00 85.38 71 ARG A CA 1
ATOM 557 C C . ARG A 1 71 ? 0.421 5.128 3.243 1.00 85.38 71 ARG A C 1
ATOM 559 O O . ARG A 1 71 ? 0.168 5.090 4.446 1.00 85.38 71 ARG A O 1
ATOM 566 N N . ALA A 1 72 ? -0.525 5.121 2.308 1.00 83.81 72 ALA A N 1
ATOM 567 C CA . ALA A 1 72 ? -1.953 5.097 2.601 1.00 83.81 72 ALA A CA 1
ATOM 568 C C . ALA A 1 72 ? -2.363 3.813 3.338 1.00 83.81 72 ALA A C 1
ATOM 570 O O . ALA A 1 72 ? -3.090 3.878 4.329 1.00 83.81 72 ALA A O 1
ATOM 571 N N . SER A 1 73 ? -1.847 2.653 2.918 1.00 87.31 73 SER A N 1
ATOM 572 C CA . SER A 1 73 ? -2.114 1.380 3.596 1.00 87.31 73 SER A CA 1
ATOM 573 C C . SER A 1 73 ? -1.628 1.373 5.046 1.00 87.31 73 SER A C 1
ATOM 575 O O . SER A 1 73 ? -2.372 0.940 5.927 1.00 87.31 73 SER A O 1
ATOM 577 N N . LEU A 1 74 ? -0.438 1.919 5.320 1.00 85.19 74 LEU A N 1
ATOM 578 C CA . LEU A 1 74 ? 0.097 2.048 6.678 1.00 85.19 74 LEU A CA 1
ATOM 579 C C . LEU A 1 74 ? -0.765 2.971 7.545 1.00 85.19 74 LEU A C 1
ATOM 581 O O . LEU A 1 74 ? -1.056 2.633 8.690 1.00 85.19 74 LEU A O 1
ATOM 585 N N . LEU A 1 75 ? -1.217 4.106 7.002 1.00 87.12 75 LEU A N 1
ATOM 586 C CA . LEU A 1 75 ? -2.126 5.010 7.714 1.0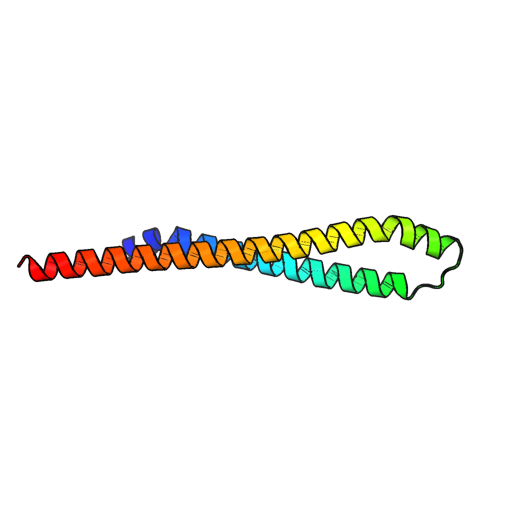0 87.12 75 LEU A CA 1
ATOM 587 C C . LEU A 1 75 ? -3.447 4.314 8.059 1.00 87.12 75 LEU A C 1
ATOM 589 O O . LEU A 1 75 ? -3.896 4.378 9.203 1.00 87.12 75 LEU A O 1
ATOM 593 N N . LEU A 1 76 ? -4.035 3.590 7.103 1.00 84.56 76 LEU A N 1
ATOM 594 C CA . LEU A 1 76 ? -5.247 2.801 7.330 1.00 84.56 76 LEU A CA 1
ATOM 595 C C . LEU A 1 76 ? -5.036 1.717 8.392 1.00 84.56 76 LEU A C 1
ATOM 597 O O . LEU A 1 76 ? -5.914 1.506 9.229 1.00 84.56 76 LEU A O 1
ATOM 601 N N . LEU A 1 77 ? -3.868 1.071 8.405 1.00 86.25 77 LEU A N 1
ATOM 602 C CA . LEU A 1 77 ? -3.522 0.067 9.407 1.00 86.25 77 LEU A CA 1
ATOM 603 C C . LEU A 1 77 ? -3.486 0.684 10.812 1.00 86.25 77 LEU A C 1
ATOM 605 O O . LEU A 1 77 ? -4.124 0.161 11.725 1.00 86.25 77 LEU A O 1
ATOM 609 N N . ILE A 1 78 ? -2.807 1.824 10.972 1.00 85.50 78 ILE A N 1
ATOM 610 C CA . ILE A 1 78 ? -2.714 2.550 12.248 1.00 85.50 78 ILE A CA 1
ATOM 611 C C . ILE A 1 78 ? -4.107 2.957 12.734 1.00 85.50 78 ILE A C 1
ATOM 613 O O . ILE A 1 78 ? -4.454 2.706 13.889 1.00 85.50 78 ILE A O 1
ATOM 617 N N . ILE A 1 79 ? -4.931 3.524 11.849 1.00 85.69 79 ILE A N 1
ATOM 618 C CA . ILE A 1 79 ? -6.306 3.921 12.175 1.00 85.69 79 ILE A CA 1
ATOM 619 C C . ILE A 1 79 ? -7.123 2.699 12.608 1.00 85.69 79 ILE A C 1
ATOM 621 O O . ILE A 1 79 ? -7.807 2.749 13.630 1.00 85.69 79 ILE A O 1
ATOM 625 N N . SER A 1 80 ? -7.018 1.581 11.884 1.00 83.88 80 SER A N 1
ATOM 626 C CA . SER A 1 80 ? -7.737 0.348 12.224 1.00 83.88 80 SER A CA 1
ATOM 627 C C . SER A 1 80 ? -7.344 -0.186 13.608 1.00 83.88 80 SER A C 1
ATOM 629 O O . SER A 1 80 ? -8.214 -0.561 14.397 1.00 83.88 80 SER A O 1
ATOM 631 N N . GLY A 1 81 ? -6.051 -0.135 13.948 1.00 83.94 81 GLY A N 1
ATOM 632 C CA . GLY A 1 81 ? -5.534 -0.535 15.255 1.00 83.94 81 GLY A CA 1
ATOM 633 C C . GLY A 1 81 ? -5.991 0.396 16.377 1.00 83.94 81 GLY A C 1
ATOM 634 O O . GLY A 1 81 ? -6.372 -0.069 17.453 1.00 83.94 81 GLY A O 1
ATOM 635 N N . PHE A 1 82 ? -6.034 1.704 16.120 1.00 84.88 82 PHE A N 1
ATOM 636 C CA . PHE A 1 82 ? -6.524 2.688 17.083 1.00 84.88 82 PHE A CA 1
ATOM 637 C C . PHE A 1 82 ? -8.017 2.499 17.381 1.00 84.88 82 PHE A C 1
ATOM 639 O O . PHE A 1 82 ? -8.419 2.439 18.544 1.00 84.88 82 PHE A O 1
ATOM 646 N N . VAL A 1 83 ? -8.834 2.307 16.339 1.00 84.12 83 VAL A N 1
ATOM 647 C CA . VAL A 1 83 ? -10.268 2.001 16.474 1.00 84.12 83 VAL A CA 1
ATOM 648 C C . VAL A 1 83 ? -10.474 0.701 17.250 1.00 84.12 83 VAL A C 1
ATOM 650 O O . VAL A 1 83 ? -11.311 0.652 18.154 1.00 84.12 83 VAL A O 1
ATOM 653 N N . PHE A 1 84 ? -9.685 -0.336 16.955 1.00 84.50 84 PHE A N 1
ATOM 654 C CA . PHE A 1 84 ? -9.733 -1.594 17.694 1.00 84.50 84 PHE A CA 1
ATOM 655 C C . PHE A 1 84 ? -9.428 -1.395 19.184 1.00 84.50 84 PHE A C 1
ATOM 657 O O . PHE A 1 84 ? -10.175 -1.898 20.022 1.00 84.50 84 PHE A O 1
ATOM 664 N N . CYS A 1 85 ? -8.385 -0.623 19.510 1.00 83.38 85 CYS A N 1
ATOM 665 C CA . CYS A 1 85 ? -7.969 -0.333 20.883 1.00 83.38 85 CYS A CA 1
ATOM 666 C C . CYS A 1 85 ? -9.042 0.438 21.671 1.00 83.38 85 CYS A C 1
ATOM 668 O O . CYS A 1 85 ? -9.378 0.074 22.801 1.00 83.38 85 CYS A O 1
ATOM 670 N N . ILE A 1 86 ? -9.654 1.460 21.059 1.00 84.31 86 ILE A N 1
ATOM 671 C CA . ILE A 1 86 ? -10.779 2.183 21.670 1.00 84.31 86 ILE A CA 1
ATOM 672 C C . ILE A 1 86 ? -11.939 1.220 21.934 1.00 84.31 86 ILE A C 1
ATOM 674 O O . ILE A 1 86 ? -12.474 1.186 23.043 1.00 84.31 86 ILE A O 1
ATOM 678 N N . MET A 1 87 ? -12.306 0.394 20.948 1.00 83.50 87 MET A N 1
ATOM 679 C CA . MET A 1 87 ? -13.408 -0.560 21.090 1.00 83.50 87 MET A CA 1
ATOM 680 C C . MET A 1 87 ? -13.187 -1.559 22.236 1.00 83.50 87 MET A C 1
ATOM 682 O O . MET A 1 87 ? -14.129 -1.859 22.979 1.00 83.50 87 MET A O 1
ATOM 686 N N . THR A 1 88 ? -11.972 -2.087 22.407 1.00 83.62 88 THR A N 1
ATOM 687 C CA . THR A 1 88 ? -11.644 -2.989 23.522 1.00 83.62 88 THR A CA 1
ATOM 688 C C . THR A 1 88 ? -11.647 -2.268 24.866 1.00 83.62 88 THR A C 1
ATOM 690 O O . THR A 1 88 ? -12.217 -2.805 25.821 1.00 83.62 88 THR A O 1
ATOM 693 N N . LEU A 1 89 ? -11.112 -1.047 24.949 1.00 84.81 89 LEU A N 1
ATOM 694 C CA . LEU A 1 89 ? -11.126 -0.242 26.175 1.00 84.81 89 LEU A CA 1
ATOM 695 C C . LEU A 1 89 ? -12.545 0.108 26.628 1.00 84.81 89 LEU A C 1
ATOM 697 O O . LEU A 1 89 ? -12.881 -0.097 27.794 1.00 84.81 89 LEU A O 1
ATOM 701 N N . THR A 1 90 ? -13.419 0.557 25.720 1.00 83.56 90 THR A N 1
ATOM 702 C CA . THR A 1 90 ? -14.820 0.857 26.061 1.00 83.56 90 THR A CA 1
ATOM 703 C C . THR A 1 90 ? -15.533 -0.379 26.615 1.00 83.56 90 THR A C 1
ATOM 705 O O . THR A 1 90 ? -16.316 -0.284 27.564 1.00 83.56 90 THR A O 1
ATOM 708 N N . ARG A 1 91 ? -15.240 -1.569 26.071 1.00 79.88 91 ARG A N 1
ATOM 709 C CA . ARG A 1 91 ? -15.795 -2.833 26.575 1.00 79.88 91 ARG A CA 1
ATOM 710 C C . ARG A 1 91 ? -15.246 -3.211 27.944 1.00 79.88 91 ARG A C 1
ATOM 712 O O . ARG A 1 91 ? -16.035 -3.590 28.808 1.00 79.88 91 ARG A O 1
ATOM 719 N N . LEU A 1 92 ? -13.934 -3.107 28.151 1.00 80.88 92 LEU A N 1
ATOM 720 C CA . LEU A 1 92 ? -13.307 -3.355 29.452 1.00 80.88 92 LEU A CA 1
ATOM 721 C C . LEU A 1 92 ? -13.892 -2.428 30.518 1.00 80.88 92 LEU A C 1
ATOM 723 O O . LEU A 1 92 ? -14.329 -2.906 31.562 1.00 80.88 92 LEU A O 1
ATOM 727 N N . TYR A 1 93 ? -14.010 -1.137 30.210 1.00 82.19 93 TYR A N 1
ATOM 728 C CA . TYR A 1 93 ? -14.593 -0.142 31.102 1.00 82.19 93 TYR A CA 1
ATOM 729 C C . TYR A 1 93 ? -16.061 -0.446 31.436 1.00 82.19 93 TYR A C 1
ATOM 731 O O . TYR A 1 93 ? -16.437 -0.497 32.608 1.00 82.19 93 TYR A O 1
ATOM 739 N N . LYS A 1 94 ? -16.894 -0.745 30.427 1.00 77.62 94 LYS A N 1
ATOM 740 C CA . LYS A 1 94 ? -18.306 -1.117 30.638 1.00 77.62 94 LYS A CA 1
ATOM 741 C C . LYS A 1 94 ? -18.442 -2.394 31.474 1.00 77.62 94 LYS A C 1
ATOM 743 O O . LYS A 1 94 ? -19.322 -2.479 32.329 1.00 77.62 94 LYS A O 1
ATOM 748 N N . ARG A 1 95 ? -17.554 -3.372 31.270 1.00 78.69 95 ARG A N 1
ATOM 749 C CA . ARG A 1 95 ? -17.518 -4.619 32.049 1.00 78.69 95 ARG A CA 1
ATOM 750 C C . ARG A 1 95 ? -17.108 -4.377 33.502 1.00 78.69 95 ARG A C 1
ATOM 752 O O . ARG A 1 95 ? -17.702 -4.981 34.388 1.00 78.69 95 ARG A O 1
ATOM 759 N N . HIS A 1 96 ? -16.141 -3.492 33.746 1.00 72.94 96 HIS A N 1
ATOM 760 C CA . HIS A 1 96 ? -15.700 -3.122 35.094 1.00 72.94 96 HIS A CA 1
ATOM 761 C C . HIS A 1 96 ? -16.785 -2.351 35.855 1.00 72.94 96 HIS A C 1
ATOM 763 O O . HIS A 1 96 ? -17.083 -2.668 37.003 1.00 72.94 96 HIS A O 1
ATOM 769 N N . ARG A 1 97 ? -17.448 -1.397 35.189 1.00 75.00 97 ARG A N 1
ATOM 770 C CA . ARG A 1 97 ? -18.564 -0.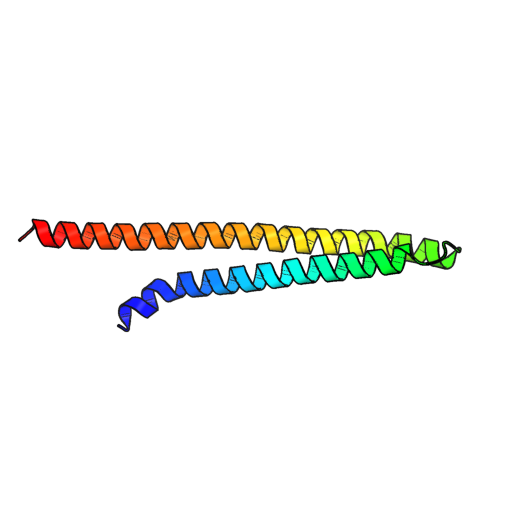631 35.761 1.00 75.00 97 ARG A CA 1
ATOM 771 C C . ARG A 1 97 ? -19.748 -1.523 36.145 1.00 75.00 97 ARG A C 1
ATOM 773 O O . ARG A 1 97 ? -20.298 -1.358 37.224 1.00 75.00 97 ARG A O 1
ATOM 780 N N . ASN A 1 98 ? -20.097 -2.506 35.312 1.00 69.50 98 ASN A N 1
ATOM 781 C CA . ASN A 1 98 ? -21.139 -3.486 35.645 1.00 69.50 98 ASN A CA 1
ATOM 782 C C . ASN A 1 98 ? -20.743 -4.462 36.769 1.00 69.50 98 ASN A C 1
ATOM 784 O O . ASN A 1 98 ? -21.627 -5.094 37.339 1.00 69.50 98 ASN A O 1
ATOM 788 N N . ARG A 1 99 ? -19.445 -4.620 37.068 1.00 63.75 99 ARG A N 1
ATOM 789 C CA . ARG A 1 99 ? -18.955 -5.454 38.179 1.00 63.75 99 ARG A CA 1
ATOM 790 C C . ARG A 1 99 ? -18.920 -4.717 39.517 1.00 63.75 99 ARG A C 1
ATOM 792 O O . ARG A 1 99 ? -19.174 -5.360 40.518 1.00 63.75 99 ARG A O 1
ATOM 799 N N . ASN A 1 100 ? -18.634 -3.414 39.522 1.00 61.91 100 ASN A N 1
ATOM 800 C CA . ASN A 1 100 ? -18.598 -2.594 40.743 1.00 61.91 100 ASN A CA 1
ATOM 801 C C . ASN A 1 100 ? -19.965 -1.992 41.128 1.00 61.91 100 ASN A C 1
ATOM 803 O O . ASN A 1 100 ? -20.072 -1.351 42.165 1.00 61.91 100 ASN A O 1
ATOM 807 N N . GLY A 1 101 ? -20.985 -2.129 40.273 1.00 56.78 101 GLY A N 1
ATOM 808 C CA . GLY A 1 101 ? -22.361 -1.680 40.533 1.00 56.78 101 GLY A CA 1
ATOM 809 C C . GLY A 1 101 ? -23.310 -2.780 41.031 1.00 56.78 101 GLY A C 1
ATOM 810 O O . GLY A 1 101 ? -24.520 -2.571 41.022 1.00 56.78 101 GLY A O 1
ATOM 811 N N . ARG A 1 102 ? -22.777 -3.951 41.391 1.00 47.78 102 ARG A N 1
ATOM 812 C CA . ARG A 1 102 ? -23.443 -5.028 42.137 1.00 47.78 102 ARG A CA 1
ATOM 813 C C . ARG A 1 102 ? -22.674 -5.248 43.427 1.00 47.78 102 ARG A C 1
ATOM 815 O O . ARG A 1 102 ? -23.328 -5.674 44.396 1.00 47.78 102 ARG A O 1
#